Protein AF-A0A9E4G355-F1 (afdb_monomer_lite)

Structure (mmCIF, N/CA/C/O backbone):
data_AF-A0A9E4G355-F1
#
_entry.id   AF-A0A9E4G355-F1
#
loop_
_atom_site.group_PDB
_atom_site.id
_atom_site.type_symbol
_atom_site.label_atom_id
_atom_site.label_alt_id
_atom_site.label_comp_id
_atom_site.label_asym_id
_atom_site.label_entity_id
_atom_site.label_seq_id
_atom_site.pdbx_PDB_ins_code
_atom_site.Cartn_x
_atom_site.Cartn_y
_atom_site.Cartn_z
_atom_site.occupancy
_atom_site.B_iso_or_equiv
_atom_site.auth_seq_id
_atom_site.auth_comp_id
_atom_site.auth_asym_id
_atom_site.auth_atom_id
_atom_site.pdbx_PDB_model_num
ATOM 1 N N . MET A 1 1 ?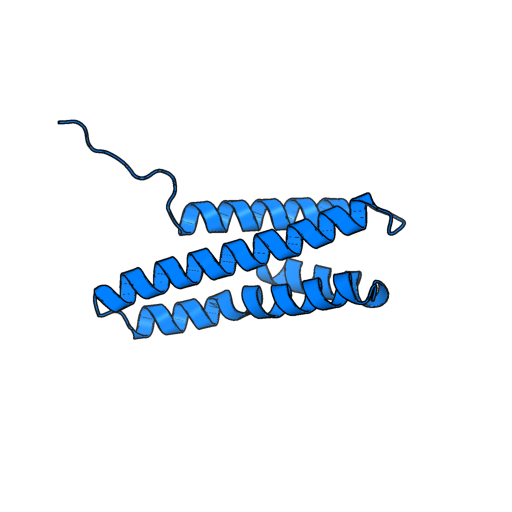 25.828 19.579 -22.575 1.00 55.59 1 MET A N 1
ATOM 2 C CA . MET A 1 1 ? 24.428 19.299 -22.184 1.00 55.59 1 MET A CA 1
ATOM 3 C C . MET A 1 1 ? 24.447 18.466 -20.909 1.00 55.59 1 MET A C 1
ATOM 5 O O . MET A 1 1 ? 25.070 17.414 -20.910 1.00 55.59 1 MET A O 1
ATOM 9 N N . SER A 1 2 ? 23.880 18.975 -19.811 1.00 67.19 2 SER A N 1
ATOM 10 C CA . SER A 1 2 ? 23.852 18.285 -18.507 1.00 67.19 2 SER A CA 1
ATOM 11 C C . SER A 1 2 ? 22.897 17.081 -18.538 1.00 67.19 2 SER A C 1
ATOM 13 O O . SER A 1 2 ? 21.867 17.130 -19.209 1.00 67.19 2 SER A O 1
ATOM 15 N N . ARG A 1 3 ? 23.231 15.992 -17.831 1.00 75.25 3 ARG A N 1
ATOM 16 C CA . ARG A 1 3 ? 22.405 14.776 -17.757 1.00 75.25 3 ARG A CA 1
ATOM 17 C C . ARG A 1 3 ? 21.157 15.041 -16.910 1.00 75.25 3 ARG A C 1
ATOM 19 O O . ARG A 1 3 ? 21.266 15.206 -15.699 1.00 75.25 3 ARG A O 1
ATOM 26 N N . VAL A 1 4 ? 19.974 15.006 -17.521 1.00 75.06 4 VAL A N 1
ATOM 27 C CA . VAL A 1 4 ? 18.697 15.015 -16.789 1.00 75.06 4 VAL A CA 1
ATOM 28 C C . VAL A 1 4 ? 18.531 13.668 -16.083 1.00 75.06 4 VAL A C 1
ATOM 30 O O . VAL A 1 4 ? 18.426 12.625 -16.726 1.00 75.06 4 VAL A O 1
ATOM 33 N N . ILE A 1 5 ? 18.545 13.672 -14.750 1.00 71.12 5 ILE A N 1
ATOM 34 C CA . ILE A 1 5 ? 18.288 12.483 -13.930 1.00 71.12 5 ILE A CA 1
ATOM 35 C C . ILE A 1 5 ? 16.827 12.538 -13.493 1.00 71.12 5 ILE A C 1
ATOM 37 O O . ILE A 1 5 ? 16.437 13.459 -12.780 1.00 71.12 5 ILE A O 1
ATOM 41 N N . ASN A 1 6 ? 16.023 11.545 -13.878 1.00 68.44 6 ASN A N 1
ATOM 42 C CA . ASN A 1 6 ? 14.676 11.410 -13.329 1.00 68.44 6 ASN A CA 1
ATOM 43 C C . ASN A 1 6 ? 14.779 11.018 -11.846 1.00 68.44 6 ASN A C 1
ATOM 45 O O . ASN A 1 6 ? 15.149 9.893 -11.498 1.00 68.44 6 ASN A O 1
ATOM 49 N N . THR A 1 7 ? 14.484 11.966 -10.962 1.00 74.12 7 THR A N 1
ATOM 50 C CA . THR A 1 7 ? 14.544 11.778 -9.511 1.00 74.12 7 THR A CA 1
ATOM 51 C C . THR A 1 7 ? 13.320 11.059 -8.950 1.00 74.12 7 THR A C 1
ATOM 53 O O . THR A 1 7 ? 13.405 10.574 -7.822 1.00 74.12 7 THR A O 1
ATOM 56 N N . ASN A 1 8 ? 12.242 10.918 -9.727 1.00 83.50 8 ASN A N 1
ATOM 57 C CA . ASN A 1 8 ? 10.943 10.389 -9.312 1.00 83.50 8 ASN A CA 1
ATOM 58 C C . ASN A 1 8 ? 10.629 9.033 -9.973 1.00 83.50 8 ASN A C 1
ATOM 60 O O . ASN A 1 8 ? 9.618 8.862 -10.651 1.00 83.50 8 ASN A O 1
ATOM 64 N N . SER A 1 9 ? 11.531 8.060 -9.820 1.00 92.69 9 SER A N 1
ATOM 65 C CA . SER A 1 9 ? 11.326 6.719 -10.378 1.00 92.69 9 SER A CA 1
ATOM 66 C C . SER A 1 9 ? 10.194 5.959 -9.661 1.00 92.69 9 SER A C 1
ATOM 68 O O . SER A 1 9 ? 9.963 6.196 -8.469 1.00 92.69 9 SER A O 1
ATOM 70 N N . PRO A 1 10 ? 9.543 4.979 -10.324 1.00 94.75 10 PRO A N 1
ATOM 71 C CA . PRO A 1 10 ? 8.486 4.172 -9.705 1.00 94.75 10 PRO A CA 1
ATOM 72 C C . PRO A 1 10 ? 8.941 3.504 -8.399 1.00 94.75 10 PRO A C 1
ATOM 74 O O . PRO A 1 10 ? 8.229 3.519 -7.399 1.00 94.75 10 PRO A O 1
ATOM 77 N N . GLY A 1 11 ? 10.182 3.003 -8.357 1.00 94.88 11 GLY A N 1
ATOM 78 C CA . GLY A 1 11 ? 10.761 2.414 -7.146 1.00 94.88 11 GLY A CA 1
ATOM 79 C C . GLY A 1 11 ? 10.912 3.408 -5.987 1.00 94.88 11 GLY A C 1
ATOM 80 O O . GLY A 1 11 ? 10.638 3.055 -4.843 1.00 94.88 11 GLY A O 1
ATOM 81 N N . LYS A 1 12 ? 11.295 4.663 -6.262 1.00 94.94 12 LYS A N 1
ATOM 82 C CA . LYS A 1 12 ? 11.379 5.702 -5.223 1.00 94.94 12 LYS A CA 1
ATOM 83 C C . LYS A 1 12 ? 10.000 6.085 -4.687 1.00 94.94 12 LYS A C 1
ATOM 85 O O . LYS A 1 12 ? 9.854 6.205 -3.473 1.00 94.94 12 LYS A O 1
ATOM 90 N N . ARG A 1 13 ? 9.004 6.230 -5.569 1.00 96.81 13 ARG A N 1
ATOM 91 C CA . ARG A 1 13 ? 7.604 6.488 -5.187 1.00 96.81 13 ARG A CA 1
ATOM 92 C C . ARG A 1 13 ? 7.051 5.364 -4.319 1.00 96.81 13 ARG A C 1
ATOM 94 O O . ARG A 1 13 ? 6.535 5.632 -3.240 1.00 96.81 13 ARG A O 1
ATOM 101 N N . ARG A 1 14 ? 7.261 4.107 -4.720 1.00 96.69 14 ARG A N 1
ATOM 102 C CA . ARG A 1 14 ? 6.861 2.936 -3.929 1.00 96.69 14 ARG A CA 1
ATOM 103 C C . ARG A 1 14 ? 7.478 2.946 -2.531 1.00 96.69 14 ARG A C 1
ATOM 105 O O . ARG A 1 14 ? 6.767 2.780 -1.549 1.00 96.69 14 ARG A O 1
ATOM 112 N N . ASN A 1 15 ? 8.776 3.233 -2.425 1.00 96.12 15 ASN A N 1
ATOM 113 C CA . ASN A 1 15 ? 9.454 3.343 -1.130 1.00 96.12 15 ASN A CA 1
ATOM 114 C C . ASN A 1 15 ? 8.954 4.520 -0.279 1.00 96.12 15 ASN A C 1
ATOM 116 O O . ASN A 1 15 ? 9.084 4.482 0.942 1.00 96.12 15 ASN A O 1
ATOM 120 N N . ALA A 1 16 ? 8.452 5.596 -0.890 1.00 96.88 16 ALA A N 1
ATOM 121 C CA . ALA A 1 16 ? 7.797 6.674 -0.155 1.00 96.88 16 ALA A CA 1
ATOM 122 C C . ALA A 1 16 ? 6.446 6.208 0.404 1.00 96.88 16 ALA A C 1
ATOM 124 O O . ALA A 1 16 ? 6.224 6.360 1.599 1.00 96.88 16 ALA A O 1
ATOM 125 N N . HIS A 1 17 ? 5.616 5.545 -0.410 1.00 98.00 17 HIS A N 1
ATOM 126 C CA . HIS A 1 17 ? 4.351 4.963 0.047 1.00 98.00 17 HIS A CA 1
ATOM 127 C C . HIS A 1 17 ? 4.542 3.952 1.183 1.00 98.00 17 HIS A C 1
ATOM 129 O O . HIS A 1 17 ? 3.816 4.021 2.166 1.00 98.00 17 HIS A O 1
ATOM 135 N N . LEU A 1 18 ? 5.547 3.070 1.106 1.00 97.69 18 LEU A N 1
ATOM 136 C CA . LEU A 1 18 ? 5.854 2.120 2.186 1.00 97.69 18 LEU A CA 1
ATOM 137 C C . LEU A 1 18 ? 6.199 2.823 3.502 1.00 97.69 18 LEU A C 1
ATOM 139 O O . LEU A 1 18 ? 5.678 2.453 4.548 1.00 97.69 18 LEU A O 1
ATOM 143 N N . ARG A 1 19 ? 7.032 3.871 3.453 1.00 97.75 19 ARG A N 1
ATOM 144 C CA . ARG A 1 19 ? 7.365 4.670 4.643 1.00 97.75 19 ARG A CA 1
ATOM 145 C C . ARG A 1 19 ? 6.137 5.372 5.212 1.00 97.75 19 ARG A C 1
ATOM 147 O O . ARG A 1 19 ? 5.942 5.361 6.419 1.00 97.75 19 ARG A O 1
ATOM 154 N N . THR A 1 20 ? 5.292 5.939 4.353 1.00 98.06 20 THR A N 1
ATOM 155 C CA . THR A 1 20 ? 4.034 6.556 4.783 1.00 98.06 20 THR A CA 1
ATOM 156 C C . THR A 1 20 ? 3.099 5.535 5.431 1.00 98.06 20 THR A C 1
ATOM 158 O O . THR A 1 20 ? 2.548 5.824 6.486 1.00 98.06 20 THR A O 1
ATOM 161 N N . ILE A 1 21 ? 2.966 4.332 4.860 1.00 98.06 21 ILE A N 1
ATOM 162 C CA . ILE A 1 21 ? 2.186 3.242 5.461 1.00 98.06 21 ILE A CA 1
ATOM 163 C C . ILE A 1 21 ? 2.749 2.883 6.838 1.00 98.06 21 ILE A C 1
ATOM 165 O O . 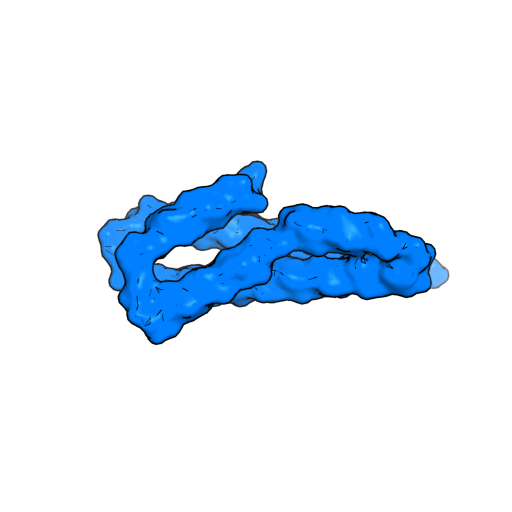ILE A 1 21 ? 1.989 2.841 7.797 1.00 98.06 21 ILE A O 1
ATOM 169 N N . ALA A 1 22 ? 4.064 2.684 6.962 1.00 97.31 22 ALA A N 1
ATOM 170 C CA . ALA A 1 22 ? 4.693 2.347 8.238 1.00 97.31 22 ALA A CA 1
ATOM 171 C C . ALA A 1 22 ? 4.421 3.404 9.326 1.00 97.31 22 ALA A C 1
ATOM 173 O O . ALA A 1 22 ? 4.075 3.050 10.453 1.00 97.31 22 ALA A O 1
ATOM 174 N N . GLU A 1 23 ? 4.509 4.694 8.986 1.00 97.56 23 GLU A N 1
ATOM 175 C CA . GLU A 1 23 ? 4.201 5.781 9.923 1.00 97.56 23 GLU A CA 1
ATOM 176 C C . GLU A 1 23 ? 2.720 5.835 10.305 1.00 97.56 23 GLU A C 1
ATOM 178 O O . GLU A 1 23 ? 2.398 6.022 11.478 1.00 97.56 23 GLU A O 1
ATOM 183 N N . ILE A 1 24 ? 1.812 5.629 9.347 1.00 97.56 24 ILE A N 1
ATOM 184 C CA . ILE A 1 24 ? 0.373 5.589 9.630 1.00 97.56 24 ILE A CA 1
ATOM 185 C C . ILE A 1 24 ? 0.035 4.407 10.536 1.00 97.56 24 ILE A C 1
ATOM 187 O O . ILE A 1 24 ? -0.686 4.583 11.512 1.00 97.56 24 ILE A O 1
ATOM 191 N N . LEU A 1 25 ? 0.576 3.219 10.257 1.00 96.56 25 LEU A N 1
ATOM 192 C CA . LEU A 1 25 ? 0.365 2.044 11.099 1.00 96.56 25 LEU A CA 1
ATOM 193 C C . LEU A 1 25 ? 0.887 2.291 12.518 1.00 96.56 25 LEU A C 1
ATOM 195 O O . LEU A 1 25 ? 0.176 2.035 13.490 1.00 96.56 25 LEU A O 1
ATOM 199 N N . ARG A 1 26 ? 2.098 2.855 12.643 1.00 95.19 26 ARG A N 1
ATOM 200 C CA . ARG A 1 26 ? 2.680 3.247 13.933 1.00 95.19 26 ARG A CA 1
ATOM 201 C C . ARG A 1 26 ? 1.764 4.208 14.688 1.00 95.19 26 ARG A C 1
ATOM 203 O O . ARG A 1 26 ? 1.560 4.013 15.882 1.00 95.19 26 ARG A O 1
ATOM 210 N N . ARG A 1 27 ? 1.197 5.209 14.013 1.00 95.38 27 ARG A N 1
ATOM 211 C CA . ARG A 1 27 ? 0.284 6.175 14.633 1.00 95.38 27 ARG A CA 1
ATOM 212 C C . ARG A 1 27 ? -1.048 5.542 15.038 1.00 95.38 27 ARG A C 1
ATOM 214 O O . ARG A 1 27 ? -1.437 5.679 16.188 1.00 95.38 27 ARG A O 1
ATOM 221 N N . LEU A 1 28 ? -1.679 4.769 14.154 1.00 95.25 28 LEU A N 1
ATOM 222 C CA . LEU A 1 28 ? -2.915 4.034 14.451 1.00 95.25 28 LEU A CA 1
ATOM 223 C C . LEU A 1 28 ? -2.752 3.077 15.639 1.00 95.25 28 LEU A C 1
ATOM 225 O O . LEU A 1 28 ? -3.683 2.918 16.415 1.00 95.25 28 LEU A O 1
ATOM 229 N N . SER A 1 29 ? -1.572 2.472 15.817 1.00 93.75 29 SER A N 1
ATOM 230 C CA . SER A 1 29 ? -1.305 1.578 16.956 1.00 93.75 29 SER A CA 1
ATOM 231 C C . SER A 1 29 ? -1.280 2.282 18.321 1.00 93.75 29 SER A C 1
ATOM 233 O O . SER A 1 29 ? -1.322 1.613 19.350 1.00 93.75 29 SER A O 1
ATOM 235 N N . GLN A 1 30 ? -1.188 3.616 18.335 1.00 93.56 30 GLN A N 1
ATOM 236 C CA . GLN A 1 30 ? -1.158 4.440 19.548 1.00 93.56 30 GLN A CA 1
ATOM 237 C C . GLN A 1 30 ? -2.529 5.043 19.886 1.00 93.56 30 GLN A C 1
ATOM 239 O O . GLN A 1 30 ? -2.714 5.531 21.000 1.00 93.56 30 GLN A O 1
ATOM 244 N N . GLU A 1 31 ? -3.482 5.007 18.952 1.00 90.38 31 GLU A N 1
ATOM 245 C CA . GLU A 1 31 ? -4.839 5.512 19.161 1.00 90.38 31 GLU A CA 1
ATOM 246 C C . GLU A 1 31 ? -5.664 4.504 19.975 1.00 90.38 31 GLU A C 1
ATOM 248 O O . GLU A 1 31 ? -5.700 3.313 19.667 1.00 90.38 31 GLU A O 1
ATOM 253 N N . GLN A 1 32 ? -6.346 4.980 21.020 1.00 84.94 32 GLN A N 1
ATOM 254 C CA . GLN A 1 32 ? -7.203 4.135 21.867 1.00 84.94 32 GLN A CA 1
ATOM 255 C C . GLN A 1 32 ? -8.599 3.933 21.268 1.00 84.94 32 GLN A C 1
ATOM 257 O O . GLN A 1 32 ? -9.254 2.928 21.538 1.00 84.94 32 GLN A O 1
ATOM 262 N N . GLU A 1 33 ? -9.047 4.882 20.446 1.00 90.00 33 GLU A N 1
ATOM 263 C CA . GLU A 1 33 ? -10.380 4.902 19.857 1.00 90.00 33 GLU A CA 1
ATOM 264 C C . GLU A 1 33 ? -10.319 5.275 18.375 1.00 90.00 33 GLU A C 1
ATOM 266 O O . GLU A 1 33 ? -9.435 5.997 17.908 1.00 90.00 33 GLU A O 1
ATOM 271 N N . ILE A 1 34 ? -11.299 4.794 17.613 1.00 91.75 34 ILE A N 1
ATOM 272 C CA . ILE A 1 34 ? -11.426 5.135 16.199 1.00 91.75 34 ILE A CA 1
ATOM 273 C C . ILE A 1 34 ? -12.216 6.432 16.093 1.00 91.75 34 ILE A C 1
ATOM 275 O O . ILE A 1 34 ? -13.435 6.456 16.248 1.00 91.75 34 ILE A O 1
ATOM 279 N N . ASN A 1 35 ? -11.496 7.511 15.811 1.00 93.31 35 ASN A N 1
ATOM 280 C CA . ASN A 1 35 ? -12.041 8.844 15.596 1.00 93.31 35 ASN A CA 1
ATOM 281 C C . ASN A 1 35 ? -11.943 9.239 14.109 1.00 93.31 35 ASN A C 1
ATOM 283 O O . ASN A 1 35 ? -11.515 8.449 13.264 1.00 93.31 35 ASN A O 1
ATOM 287 N N . GLN A 1 36 ? -12.347 10.466 13.778 1.00 94.50 36 GLN A N 1
ATOM 288 C CA . GLN A 1 36 ? -12.296 10.962 12.400 1.00 94.50 36 GLN A CA 1
ATOM 289 C C . GLN A 1 36 ? -10.873 10.950 11.815 1.00 94.50 36 GLN A C 1
ATOM 291 O O . GLN A 1 36 ? -10.698 10.565 10.662 1.00 94.50 36 GLN A O 1
ATOM 296 N N . GLU A 1 37 ? -9.857 11.294 12.608 1.00 95.44 37 GLU A N 1
ATOM 297 C CA . GLU A 1 37 ? -8.463 11.261 12.161 1.00 95.44 37 GLU A CA 1
ATOM 298 C C . GLU A 1 37 ? -8.006 9.826 11.859 1.00 95.44 37 GLU A C 1
ATOM 300 O O . GLU A 1 37 ? -7.347 9.587 10.847 1.00 95.44 37 GLU A O 1
ATOM 305 N N . SER A 1 38 ? -8.426 8.843 12.662 1.00 95.12 38 SER A N 1
ATOM 306 C CA . SER A 1 38 ? -8.191 7.423 12.379 1.00 95.12 38 SER A CA 1
ATOM 307 C C . SER A 1 38 ? -8.814 7.000 11.047 1.00 95.12 38 SER A C 1
ATOM 309 O O . SER A 1 38 ? -8.172 6.287 10.274 1.00 95.12 38 SER A O 1
ATOM 311 N N . LYS A 1 39 ? -10.025 7.477 10.726 1.00 95.75 39 LYS A N 1
ATOM 312 C CA . LYS A 1 39 ? -10.667 7.207 9.427 1.00 95.75 39 LYS A CA 1
ATOM 313 C C . LYS A 1 39 ? -9.877 7.817 8.265 1.00 95.75 39 LYS A C 1
ATOM 315 O O . LYS A 1 39 ? -9.652 7.136 7.264 1.00 95.75 39 LYS A O 1
ATOM 320 N N . ASP A 1 40 ? -9.401 9.051 8.413 1.00 97.31 40 ASP A N 1
ATOM 321 C CA . ASP A 1 40 ? -8.598 9.735 7.391 1.00 97.31 40 ASP A CA 1
ATOM 322 C C . ASP A 1 40 ? -7.234 9.050 7.189 1.00 97.31 40 ASP A C 1
ATOM 324 O O . ASP A 1 40 ? -6.766 8.882 6.060 1.00 97.31 40 ASP A O 1
ATOM 328 N N . MET A 1 41 ? -6.616 8.568 8.271 1.00 97.44 41 MET A N 1
ATOM 329 C CA . MET A 1 41 ? -5.400 7.754 8.218 1.00 97.44 41 MET A CA 1
ATOM 330 C C . MET A 1 41 ? -5.624 6.438 7.466 1.00 97.44 41 MET A C 1
ATOM 332 O O . MET A 1 41 ? -4.818 6.071 6.608 1.00 97.44 41 MET A O 1
ATOM 336 N N . VAL A 1 42 ? -6.735 5.746 7.727 1.00 97.19 42 VAL A N 1
ATOM 337 C CA . VAL A 1 42 ? -7.108 4.525 6.997 1.00 97.19 42 VAL A CA 1
ATOM 338 C C . VAL A 1 42 ? -7.369 4.826 5.517 1.00 97.19 42 VAL A C 1
ATOM 340 O O . VAL A 1 42 ? -6.895 4.089 4.652 1.00 97.19 42 VAL A O 1
ATOM 343 N N . ALA A 1 43 ? -8.022 5.943 5.191 1.00 98.06 43 ALA A N 1
ATOM 344 C CA . ALA A 1 43 ? -8.169 6.386 3.804 1.00 98.06 43 ALA A CA 1
ATOM 345 C C . ALA A 1 43 ? -6.803 6.627 3.136 1.00 98.06 43 ALA A C 1
ATOM 347 O O . ALA A 1 43 ? -6.572 6.205 2.000 1.00 98.06 43 ALA A O 1
ATOM 348 N N . MET A 1 44 ? -5.856 7.237 3.852 1.00 98.31 44 MET A N 1
ATOM 349 C CA . MET A 1 44 ? -4.496 7.446 3.357 1.00 98.31 44 MET A CA 1
ATOM 350 C C . MET A 1 44 ? -3.740 6.126 3.122 1.00 98.31 44 MET A C 1
ATOM 352 O O . MET A 1 44 ? -2.981 6.031 2.151 1.00 98.31 44 MET A O 1
ATOM 356 N N . LEU A 1 45 ? -3.976 5.082 3.931 1.00 97.75 45 LEU A N 1
ATOM 357 C CA . LEU A 1 45 ? -3.451 3.735 3.658 1.00 97.75 45 LEU A CA 1
ATOM 358 C C . LEU A 1 45 ? -3.941 3.216 2.305 1.00 97.75 45 LEU A C 1
ATOM 360 O O . LEU A 1 45 ? -3.124 2.759 1.503 1.00 97.75 45 LEU A O 1
ATOM 364 N N . VAL A 1 46 ? -5.241 3.342 2.014 1.00 98.19 46 VAL A N 1
ATOM 365 C CA . VAL A 1 46 ? -5.820 2.924 0.725 1.00 98.19 46 VAL A CA 1
ATOM 366 C C . VAL A 1 46 ? -5.123 3.633 -0.435 1.00 98.19 46 VAL A C 1
ATOM 368 O O . VAL A 1 46 ? -4.712 2.976 -1.393 1.00 98.19 46 VAL A O 1
ATOM 371 N N . PHE A 1 47 ? -4.929 4.952 -0.346 1.00 98.44 47 PHE A N 1
ATOM 372 C CA . PHE A 1 47 ? -4.240 5.713 -1.393 1.00 98.44 47 PHE A CA 1
ATOM 373 C C . PHE A 1 47 ? -2.776 5.310 -1.556 1.00 98.44 47 PHE A C 1
ATOM 375 O O . PHE A 1 47 ? -2.293 5.216 -2.685 1.00 98.44 47 PHE A O 1
ATOM 382 N N . CYS A 1 48 ? -2.066 5.030 -0.462 1.00 98.44 48 CYS A N 1
ATOM 383 C CA . CYS A 1 48 ? -0.692 4.548 -0.546 1.00 98.44 48 CYS A CA 1
ATOM 384 C C . CYS A 1 48 ? -0.617 3.175 -1.219 1.00 98.44 48 CYS A C 1
ATOM 386 O O . CYS A 1 48 ? 0.240 2.976 -2.076 1.00 98.44 48 CYS A O 1
ATOM 388 N N . LEU A 1 49 ? -1.525 2.254 -0.889 1.00 98.31 49 LEU A N 1
ATOM 389 C CA . LEU A 1 49 ? -1.576 0.917 -1.485 1.00 98.31 49 LEU A CA 1
ATOM 390 C C . LEU A 1 49 ? -1.894 0.971 -2.988 1.00 98.31 49 LEU A C 1
ATOM 392 O O . LEU A 1 49 ? -1.187 0.346 -3.778 1.00 98.31 49 LEU A O 1
ATOM 396 N N . ARG A 1 50 ? -2.860 1.802 -3.406 1.00 98.25 50 ARG A N 1
ATOM 397 C CA . ARG A 1 50 ? -3.130 2.072 -4.837 1.00 98.25 50 ARG A CA 1
ATOM 398 C C . ARG A 1 50 ? -1.937 2.731 -5.529 1.00 98.25 50 ARG A C 1
ATOM 400 O O . ARG A 1 50 ? -1.610 2.414 -6.668 1.00 98.25 50 ARG A O 1
ATOM 407 N N . GLY A 1 51 ? -1.249 3.635 -4.832 1.00 98.00 51 GLY A N 1
ATOM 408 C CA . GLY A 1 51 ? -0.013 4.246 -5.316 1.00 98.00 51 GLY A CA 1
ATOM 409 C C . GLY A 1 51 ? 1.087 3.211 -5.566 1.00 98.00 51 GLY A C 1
ATOM 410 O O . GLY A 1 51 ? 1.774 3.275 -6.585 1.00 98.00 51 GLY A O 1
ATOM 411 N N . ILE A 1 52 ? 1.228 2.222 -4.678 1.00 98.06 52 ILE A N 1
ATOM 412 C CA . ILE A 1 52 ? 2.143 1.089 -4.860 1.00 98.06 52 ILE A CA 1
ATOM 413 C C . ILE A 1 52 ? 1.747 0.281 -6.098 1.00 98.06 52 ILE A C 1
ATOM 415 O O . ILE A 1 52 ? 2.607 0.074 -6.954 1.00 98.06 52 ILE A O 1
ATOM 419 N N . GLU A 1 53 ? 0.480 -0.115 -6.224 1.00 97.62 53 GLU A N 1
ATOM 420 C CA . GLU A 1 53 ? -0.044 -0.853 -7.382 1.00 97.62 53 GLU A CA 1
ATOM 421 C C . GLU A 1 53 ? 0.275 -0.141 -8.707 1.00 97.62 53 GLU A C 1
ATOM 423 O O . GLU A 1 53 ? 0.902 -0.735 -9.585 1.00 97.62 53 GLU A O 1
ATOM 428 N N . GLY A 1 54 ? -0.002 1.163 -8.809 1.00 97.81 54 GLY A N 1
ATOM 429 C CA . GLY A 1 54 ? 0.328 1.944 -10.005 1.00 97.81 54 GLY A CA 1
ATOM 430 C C . GLY A 1 54 ? 1.828 1.956 -10.324 1.00 97.81 54 GLY A C 1
ATOM 431 O O . GLY A 1 54 ? 2.232 1.810 -11.476 1.00 97.81 54 GLY A O 1
ATOM 432 N N . THR A 1 55 ? 2.702 2.047 -9.313 1.00 97.88 55 THR A N 1
ATOM 433 C CA . THR A 1 55 ? 4.159 1.966 -9.560 1.00 97.88 55 THR A CA 1
ATOM 434 C C . THR A 1 55 ? 4.620 0.574 -9.999 1.00 97.88 55 THR A C 1
ATOM 436 O O . THR A 1 55 ? 5.675 0.446 -10.636 1.00 97.88 55 THR A O 1
ATOM 439 N N . VAL A 1 56 ? 3.884 -0.474 -9.620 1.00 97.25 56 VAL A N 1
ATOM 440 C CA . VAL A 1 56 ? 4.156 -1.855 -10.027 1.00 97.25 56 VAL A CA 1
ATOM 441 C C . VAL A 1 56 ? 3.790 -2.023 -11.493 1.00 97.25 56 VAL A C 1
ATOM 443 O O . VAL A 1 56 ? 4.654 -2.441 -12.262 1.00 97.25 56 VAL A O 1
ATOM 446 N N . GLU A 1 57 ? 2.600 -1.576 -11.891 1.00 97.38 57 GLU A N 1
ATOM 447 C CA . GLU A 1 57 ? 2.150 -1.564 -13.285 1.00 97.38 57 GLU A CA 1
ATOM 448 C C . GLU A 1 57 ? 3.114 -0.774 -14.187 1.00 97.38 57 GLU A C 1
ATOM 450 O O . GLU A 1 57 ? 3.605 -1.298 -15.187 1.00 97.38 57 GLU A O 1
ATOM 455 N N . GLU A 1 58 ? 3.510 0.442 -13.785 1.00 97.12 58 GLU A N 1
ATOM 456 C CA . GLU A 1 58 ? 4.513 1.243 -14.506 1.00 97.12 58 GLU A CA 1
ATOM 457 C C . GLU A 1 58 ? 5.839 0.481 -14.714 1.00 97.12 58 GLU A C 1
ATOM 459 O O . GLU A 1 58 ? 6.475 0.578 -15.770 1.00 97.12 58 GLU A O 1
ATOM 464 N N . SER A 1 59 ? 6.275 -0.277 -13.701 1.00 96.50 59 SER A N 1
ATOM 465 C CA . SER A 1 59 ? 7.520 -1.054 -13.759 1.00 96.50 59 SER A CA 1
ATOM 466 C C . SER A 1 59 ? 7.388 -2.267 -14.682 1.00 96.50 59 SER A C 1
ATOM 468 O O . SER A 1 59 ? 8.307 -2.529 -15.461 1.00 96.50 59 SER A O 1
ATOM 470 N N . MET A 1 60 ? 6.252 -2.969 -14.616 1.00 97.31 60 MET A N 1
ATOM 471 C CA . MET A 1 60 ? 5.938 -4.118 -15.467 1.00 97.31 60 MET A CA 1
ATOM 472 C C . MET A 1 60 ? 5.902 -3.702 -16.934 1.00 97.31 60 MET A C 1
ATOM 474 O O . MET A 1 60 ? 6.689 -4.215 -17.724 1.00 97.31 60 MET A O 1
ATOM 478 N N . VAL A 1 61 ? 5.116 -2.679 -17.284 1.00 97.44 61 VAL A N 1
ATOM 479 C CA . VAL A 1 61 ? 5.009 -2.173 -18.663 1.00 97.44 61 VAL A CA 1
ATOM 480 C C . VAL A 1 61 ? 6.384 -1.788 -19.226 1.00 97.44 61 VAL A C 1
ATOM 482 O O . VAL A 1 61 ? 6.695 -2.046 -20.391 1.00 97.44 61 VAL A O 1
ATOM 485 N N . ALA A 1 62 ? 7.254 -1.186 -18.409 1.00 95.62 62 ALA A N 1
ATOM 486 C CA . ALA A 1 62 ? 8.609 -0.826 -18.827 1.00 95.62 62 ALA A CA 1
ATOM 487 C C . ALA A 1 62 ? 9.531 -2.038 -19.075 1.00 95.62 62 ALA A C 1
ATOM 489 O O . ALA A 1 62 ? 10.496 -1.929 -19.838 1.00 95.62 62 ALA A O 1
ATOM 490 N N . TRP A 1 63 ? 9.292 -3.169 -18.414 1.00 96.69 63 TRP A N 1
ATOM 491 C CA . TRP A 1 63 ? 10.028 -4.422 -18.603 1.00 96.69 63 TRP A CA 1
ATOM 492 C C . TRP A 1 63 ? 9.470 -5.258 -19.749 1.00 96.69 63 TRP A C 1
ATOM 494 O O . TRP A 1 63 ? 10.246 -5.772 -20.552 1.00 96.69 63 TRP A O 1
ATOM 504 N N . GLU A 1 64 ? 8.154 -5.305 -19.894 1.00 96.19 64 GLU A N 1
ATOM 505 C CA . GLU A 1 64 ? 7.448 -5.958 -20.997 1.00 96.19 64 GLU A CA 1
ATOM 506 C C . GLU A 1 64 ? 7.828 -5.357 -22.350 1.00 96.19 64 GLU A C 1
ATOM 508 O O . GLU A 1 64 ? 8.210 -6.080 -23.268 1.00 96.19 64 GLU A O 1
ATOM 513 N N . LYS A 1 65 ? 7.893 -4.019 -22.444 1.00 97.06 65 LYS A N 1
ATOM 514 C CA . LYS A 1 65 ? 8.412 -3.309 -23.632 1.00 97.06 65 LYS A CA 1
ATOM 515 C C . LYS A 1 65 ? 9.853 -3.684 -24.000 1.00 97.06 65 LYS A C 1
ATOM 517 O O . LYS A 1 65 ? 10.282 -3.421 -25.119 1.00 97.06 65 LYS A O 1
ATOM 522 N N . ARG A 1 66 ? 10.615 -4.262 -23.067 1.00 96.31 66 ARG A N 1
ATOM 523 C CA . ARG A 1 66 ? 11.992 -4.749 -23.266 1.00 96.31 66 ARG A CA 1
ATOM 524 C C . ARG A 1 66 ? 12.068 -6.275 -23.409 1.00 96.31 66 ARG A C 1
ATOM 526 O O . ARG A 1 66 ? 13.168 -6.813 -23.470 1.00 96.31 66 ARG A 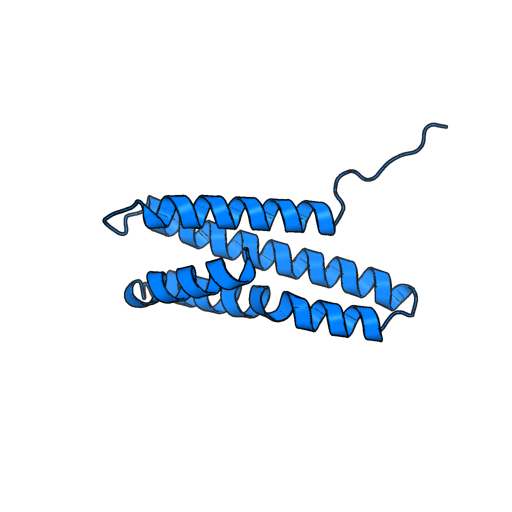O 1
ATOM 533 N N . GLY A 1 67 ? 10.926 -6.965 -23.442 1.00 97.25 67 GLY A N 1
ATOM 534 C CA . GLY A 1 67 ? 10.832 -8.421 -23.555 1.00 97.25 67 GLY A CA 1
ATOM 535 C C . GLY A 1 67 ? 11.029 -9.191 -22.243 1.00 97.25 67 GLY A C 1
ATOM 536 O O . GLY A 1 67 ? 11.167 -10.411 -22.275 1.00 97.25 67 GLY A O 1
ATOM 537 N N . TYR A 1 68 ? 11.045 -8.524 -21.084 1.00 97.12 68 TYR A N 1
ATOM 538 C CA . TYR A 1 68 ? 11.284 -9.155 -19.778 1.00 97.12 68 TYR A CA 1
ATOM 539 C C . TYR A 1 68 ? 9.993 -9.624 -19.081 1.00 97.12 68 TYR A C 1
ATOM 541 O O . TYR A 1 68 ? 9.770 -9.309 -17.914 1.00 97.12 68 TYR A O 1
ATOM 549 N N . TRP A 1 69 ? 9.163 -10.402 -19.774 1.00 96.00 69 TRP A N 1
ATOM 550 C CA . TRP A 1 69 ? 7.849 -10.854 -19.290 1.00 96.00 69 TRP A CA 1
ATOM 551 C C . TRP A 1 69 ? 7.919 -11.629 -17.968 1.00 96.00 69 TRP A C 1
ATOM 553 O O . TRP A 1 69 ? 7.294 -11.233 -16.993 1.00 96.00 69 TRP A O 1
ATOM 563 N N . LYS A 1 70 ? 8.803 -12.633 -17.873 1.00 97.38 70 LYS A N 1
ATOM 564 C CA . LYS A 1 70 ? 8.998 -13.415 -16.637 1.00 97.38 70 LYS A CA 1
ATOM 565 C C . LYS A 1 70 ? 9.321 -12.535 -15.421 1.00 97.38 70 LYS A C 1
ATOM 567 O O . LYS A 1 70 ? 8.858 -12.798 -14.318 1.00 97.38 70 LYS A O 1
ATOM 572 N N . LYS A 1 71 ? 10.107 -11.472 -15.624 1.00 96.44 71 LYS A N 1
ATOM 573 C CA . LYS A 1 71 ? 10.467 -10.534 -14.556 1.00 96.44 71 LYS A CA 1
ATOM 574 C C . LYS A 1 71 ? 9.273 -9.680 -14.131 1.00 96.44 71 LYS A C 1
ATOM 576 O O . LYS A 1 71 ? 9.150 -9.373 -12.949 1.00 96.44 71 LYS A O 1
ATOM 581 N N . SER A 1 72 ? 8.430 -9.274 -15.079 1.00 96.88 72 SER A N 1
ATOM 582 C CA . SER A 1 72 ? 7.179 -8.572 -14.787 1.00 96.88 72 SER A CA 1
ATOM 583 C C . SER A 1 72 ? 6.233 -9.448 -13.975 1.00 96.88 72 SER A C 1
ATOM 585 O O . SER A 1 72 ? 5.753 -8.982 -12.947 1.00 96.88 72 SER A O 1
ATOM 587 N N . ASP A 1 73 ? 6.063 -10.716 -14.352 1.00 97.25 73 ASP A N 1
ATOM 588 C CA . ASP A 1 73 ? 5.174 -11.653 -13.653 1.00 97.25 73 ASP A CA 1
ATOM 589 C C . ASP A 1 73 ? 5.638 -11.924 -12.216 1.00 97.25 73 ASP A C 1
ATOM 591 O O . ASP A 1 73 ? 4.874 -11.757 -11.265 1.00 97.25 73 ASP A O 1
ATOM 595 N N . GLU A 1 74 ? 6.921 -12.262 -12.026 1.00 97.62 74 GLU A N 1
ATOM 596 C CA . GLU A 1 74 ? 7.511 -12.466 -10.692 1.00 97.62 74 GLU A CA 1
ATOM 597 C C . GLU A 1 74 ? 7.355 -11.219 -9.811 1.00 97.62 74 GLU A C 1
ATOM 599 O O . GLU A 1 74 ? 7.150 -11.294 -8.597 1.00 97.62 74 GLU A O 1
ATOM 604 N N . PHE A 1 75 ? 7.438 -10.040 -10.423 1.00 97.06 75 PHE A N 1
ATOM 605 C CA . PHE A 1 75 ? 7.295 -8.782 -9.717 1.00 97.06 75 PHE A CA 1
ATOM 606 C C . PHE A 1 75 ? 5.846 -8.455 -9.377 1.00 97.06 75 PHE A C 1
ATOM 608 O O . PHE A 1 75 ? 5.584 -8.024 -8.256 1.00 97.06 75 PHE A O 1
ATOM 615 N N . GLN A 1 76 ? 4.908 -8.703 -10.286 1.00 96.31 76 GLN A N 1
ATOM 616 C CA . GLN A 1 76 ? 3.483 -8.602 -9.999 1.00 96.31 76 GLN A CA 1
ATOM 617 C C . GLN A 1 76 ? 3.116 -9.521 -8.836 1.00 96.31 76 GLN A C 1
ATOM 619 O O . GLN A 1 76 ? 2.517 -9.071 -7.862 1.00 96.31 76 GLN A O 1
ATOM 624 N N . GLN A 1 77 ? 3.560 -10.780 -8.887 1.00 96.69 77 GLN A N 1
ATOM 625 C CA . GLN A 1 77 ? 3.326 -11.753 -7.827 1.00 96.69 77 GLN A CA 1
ATOM 626 C C . GLN A 1 77 ? 3.940 -11.303 -6.502 1.00 96.69 77 GLN A C 1
ATOM 628 O O . GLN A 1 77 ? 3.326 -11.481 -5.459 1.00 96.69 77 GLN A O 1
ATOM 633 N N . LYS A 1 78 ? 5.117 -10.671 -6.506 1.00 96.31 78 LYS A N 1
ATOM 634 C CA . LYS A 1 78 ? 5.715 -10.124 -5.281 1.00 96.31 78 LYS A CA 1
ATOM 635 C C . LYS A 1 78 ? 4.872 -9.010 -4.648 1.00 96.31 78 LYS A C 1
ATOM 637 O O . LYS A 1 78 ? 4.863 -8.883 -3.427 1.0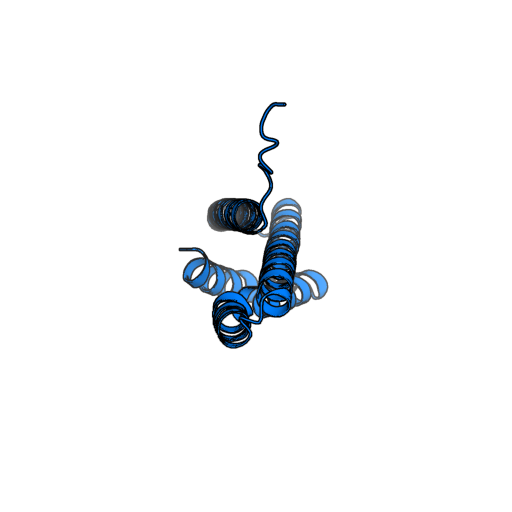0 96.31 78 LYS A O 1
ATOM 642 N N . TRP A 1 79 ? 4.210 -8.186 -5.456 1.00 97.06 79 TRP A N 1
ATOM 643 C CA . TRP A 1 79 ? 3.482 -6.997 -4.991 1.00 97.06 79 TRP A CA 1
ATOM 644 C C . TRP A 1 79 ? 1.961 -7.155 -4.976 1.00 97.06 79 TRP A C 1
ATOM 646 O O . TRP A 1 79 ? 1.259 -6.208 -4.625 1.00 97.06 79 TRP A O 1
ATOM 656 N N . TRP A 1 80 ? 1.449 -8.339 -5.314 1.00 95.50 80 TRP A N 1
ATOM 657 C CA . TRP A 1 80 ? 0.015 -8.618 -5.428 1.00 95.50 80 TRP A CA 1
ATOM 658 C C . TRP A 1 80 ? -0.772 -8.236 -4.164 1.00 95.50 80 TRP A C 1
ATOM 660 O O . TRP A 1 80 ? -1.904 -7.757 -4.240 1.00 95.50 80 TRP A O 1
ATOM 670 N N . TRP A 1 81 ? -0.133 -8.388 -3.001 1.00 96.19 81 TRP A N 1
ATOM 671 C CA . TRP A 1 81 ? -0.690 -8.060 -1.697 1.00 96.19 81 TRP A CA 1
ATOM 672 C C . TRP A 1 81 ? -1.122 -6.595 -1.600 1.00 96.19 81 TRP A C 1
ATOM 674 O O . TRP A 1 81 ? -2.079 -6.302 -0.893 1.00 96.19 81 TRP A O 1
ATOM 684 N N . ALA A 1 82 ? -0.465 -5.669 -2.309 1.00 96.44 82 ALA A N 1
ATOM 685 C CA . ALA A 1 82 ? -0.797 -4.248 -2.241 1.00 96.44 82 ALA A CA 1
ATOM 686 C C . ALA A 1 82 ? -2.187 -3.976 -2.831 1.00 96.44 82 ALA A C 1
ATOM 688 O O . ALA A 1 82 ? -2.971 -3.243 -2.233 1.00 96.44 82 ALA A O 1
ATOM 689 N N . SER A 1 83 ? -2.515 -4.626 -3.951 1.00 95.06 83 SER A N 1
ATOM 690 C CA . SER A 1 83 ? -3.840 -4.549 -4.577 1.00 95.06 83 SER A CA 1
ATOM 691 C C . SER A 1 83 ? -4.902 -5.225 -3.700 1.00 95.06 83 SER A C 1
ATOM 693 O O . SER A 1 83 ? -5.936 -4.628 -3.389 1.00 95.06 83 SER A O 1
ATOM 695 N N . LEU A 1 84 ? -4.605 -6.431 -3.194 1.00 95.69 84 LEU A N 1
ATOM 696 C CA . LEU A 1 84 ? -5.512 -7.159 -2.301 1.00 95.69 84 LEU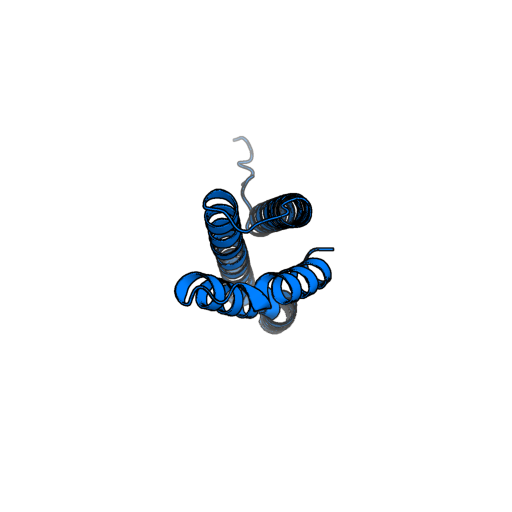 A CA 1
ATOM 697 C C . LEU A 1 84 ? -5.843 -6.350 -1.036 1.00 95.69 84 LEU A C 1
ATOM 699 O O . LEU A 1 84 ? -7.014 -6.183 -0.690 1.00 95.69 84 LEU A O 1
ATOM 703 N N . LEU A 1 85 ? -4.820 -5.838 -0.348 1.00 96.00 85 LEU A N 1
ATOM 704 C CA . LEU A 1 85 ? -4.997 -5.064 0.878 1.00 96.00 85 LEU A CA 1
ATOM 705 C C . LEU A 1 85 ? -5.618 -3.699 0.599 1.00 96.00 85 LEU A C 1
ATOM 707 O O . LEU A 1 85 ? -6.404 -3.237 1.417 1.00 96.00 85 LEU A O 1
ATOM 711 N N . SER A 1 86 ? -5.341 -3.072 -0.551 1.00 96.75 86 SER A N 1
ATOM 712 C CA . SER A 1 86 ? -6.027 -1.835 -0.938 1.00 96.75 86 SER A CA 1
ATOM 713 C C . SER A 1 86 ? -7.537 -2.036 -0.960 1.00 96.75 86 SER A C 1
ATOM 715 O O . SER A 1 86 ? -8.266 -1.249 -0.360 1.00 96.75 86 SER A O 1
ATOM 717 N N . LYS A 1 87 ? -7.997 -3.116 -1.601 1.00 95.69 87 LYS A N 1
ATOM 718 C CA . LYS A 1 87 ? -9.417 -3.452 -1.672 1.00 95.69 87 LYS A CA 1
ATOM 719 C C . LYS A 1 87 ? -9.993 -3.794 -0.299 1.00 95.69 87 LYS A C 1
ATOM 721 O O . LYS A 1 87 ? -11.014 -3.234 0.071 1.00 95.69 87 LYS A O 1
ATOM 726 N N . SER A 1 88 ? -9.313 -4.647 0.469 1.00 94.81 88 SER A N 1
ATOM 727 C CA . SER A 1 88 ? -9.762 -5.037 1.814 1.00 94.81 88 SER A CA 1
ATOM 728 C C . SER A 1 88 ? -9.924 -3.830 2.750 1.00 94.81 88 SER A C 1
ATOM 730 O O . SER A 1 88 ? -10.943 -3.687 3.425 1.00 94.81 88 SER A O 1
ATOM 732 N N . VAL A 1 89 ? -8.946 -2.916 2.752 1.00 96.12 89 VAL A N 1
ATOM 733 C CA . VAL A 1 89 ? -8.967 -1.710 3.594 1.00 96.12 89 VAL A CA 1
ATOM 734 C C . VAL A 1 89 ? -9.984 -0.679 3.081 1.00 96.12 89 VAL A C 1
ATOM 736 O O . VAL A 1 89 ? -10.641 -0.028 3.891 1.00 96.12 89 VAL A O 1
ATOM 739 N N . ASP A 1 90 ? -10.165 -0.539 1.761 1.00 97.12 90 ASP A N 1
ATOM 740 C CA . ASP A 1 90 ? -11.212 0.320 1.175 1.00 97.12 90 ASP A CA 1
ATOM 741 C C . ASP A 1 90 ? -12.615 -0.195 1.521 1.00 97.12 90 ASP A C 1
ATOM 743 O O . ASP A 1 90 ? -13.466 0.593 1.931 1.00 97.12 90 ASP A O 1
ATOM 747 N N . ASP A 1 91 ? -12.838 -1.508 1.434 1.00 95.75 91 ASP A N 1
ATOM 748 C CA . ASP A 1 91 ? -14.098 -2.138 1.825 1.00 95.75 91 ASP A CA 1
ATOM 749 C C . ASP A 1 91 ? -14.366 -1.905 3.315 1.00 95.75 91 ASP A C 1
ATOM 751 O O . ASP A 1 91 ? -15.438 -1.408 3.662 1.00 95.75 91 ASP A O 1
ATOM 755 N N . LEU A 1 92 ? -13.378 -2.166 4.185 1.00 94.44 92 LEU A N 1
ATOM 756 C CA . LEU A 1 92 ? -13.447 -1.896 5.626 1.00 94.44 92 LEU A CA 1
ATOM 757 C C . LEU A 1 92 ? -13.870 -0.454 5.924 1.00 94.44 92 LEU A C 1
ATOM 759 O O . LEU A 1 92 ? -14.754 -0.242 6.758 1.00 94.44 92 LEU A O 1
ATOM 763 N N . LEU A 1 93 ? -13.256 0.515 5.240 1.00 94.94 93 LEU A N 1
ATOM 764 C CA . LEU A 1 93 ? -13.534 1.941 5.397 1.00 94.94 93 LEU A CA 1
ATOM 765 C C . LEU A 1 93 ? -14.957 2.296 4.943 1.00 94.94 93 LEU A C 1
ATOM 767 O O . LEU A 1 93 ? -15.659 3.021 5.644 1.00 94.94 93 LEU A O 1
ATOM 771 N N . ARG A 1 94 ? -15.401 1.783 3.789 1.00 95.31 94 ARG A N 1
ATOM 772 C CA . ARG A 1 94 ? -16.716 2.103 3.202 1.00 95.31 94 ARG A CA 1
ATOM 773 C C . ARG A 1 94 ? -17.888 1.530 3.982 1.00 95.31 94 ARG A C 1
ATOM 775 O O . ARG A 1 94 ? -18.939 2.160 4.038 1.00 95.31 94 ARG A O 1
ATOM 782 N N . ILE A 1 95 ? -17.724 0.333 4.537 1.00 95.38 95 ILE A N 1
ATOM 783 C CA . ILE A 1 95 ? -18.777 -0.368 5.286 1.00 95.38 95 ILE A CA 1
ATOM 784 C C . ILE A 1 95 ? -18.608 -0.224 6.806 1.00 95.38 95 ILE A C 1
ATOM 786 O O . ILE A 1 95 ? -19.276 -0.928 7.560 1.00 95.38 95 ILE A O 1
ATOM 790 N N . GLU A 1 96 ? -17.696 0.653 7.240 1.00 92.69 96 GLU A N 1
ATOM 791 C CA . GLU A 1 96 ? -17.393 0.976 8.640 1.00 92.69 96 GLU A CA 1
ATOM 792 C C . GLU A 1 96 ? -17.136 -0.259 9.525 1.00 92.69 96 GLU A C 1
ATOM 794 O O . GLU A 1 96 ? -17.516 -0.329 10.695 1.00 92.69 96 GLU A O 1
ATOM 799 N N . ARG A 1 97 ? -16.455 -1.266 8.967 1.00 93.12 97 ARG A N 1
ATOM 800 C CA . ARG A 1 97 ? -16.180 -2.556 9.622 1.00 93.12 97 ARG A CA 1
ATOM 801 C C . ARG A 1 97 ? -14.890 -2.535 10.442 1.00 93.12 97 ARG A C 1
ATOM 803 O O . ARG A 1 97 ? -13.987 -3.352 10.276 1.00 93.12 97 ARG A O 1
ATOM 810 N N . TRP A 1 98 ? -14.840 -1.608 11.385 1.00 92.75 98 TRP A N 1
ATOM 811 C CA . TRP A 1 98 ? -13.665 -1.291 12.195 1.00 92.75 98 TRP A CA 1
ATOM 812 C C . TRP A 1 98 ? -13.090 -2.449 13.022 1.00 92.75 98 TRP A C 1
ATOM 814 O O . TRP A 1 98 ? -11.899 -2.451 13.319 1.00 92.75 98 TRP A O 1
ATOM 824 N N . VAL A 1 99 ? -13.898 -3.465 13.334 1.00 91.12 99 VAL A N 1
ATOM 825 C CA . VAL A 1 99 ? -13.459 -4.683 14.042 1.00 91.12 99 VAL A CA 1
ATOM 826 C C . VAL A 1 99 ? -12.308 -5.395 13.311 1.00 91.12 99 VAL A C 1
ATOM 828 O O . VAL A 1 99 ? -11.439 -5.970 13.959 1.00 91.12 99 VAL A O 1
ATOM 831 N N . TYR A 1 100 ? -12.245 -5.303 11.978 1.00 92.44 100 TYR A N 1
ATOM 832 C CA . TYR A 1 100 ? -11.194 -5.933 11.166 1.00 92.44 100 TYR A CA 1
ATOM 833 C C . TYR A 1 100 ? -9.958 -5.043 10.952 1.00 92.44 100 TYR A C 1
ATOM 835 O O . TYR A 1 100 ? -9.028 -5.428 10.236 1.00 92.44 100 TYR A O 1
ATOM 843 N N . LEU A 1 101 ? -9.920 -3.844 11.548 1.00 92.69 101 LEU A N 1
ATOM 844 C CA . LEU A 1 101 ? -8.827 -2.896 11.327 1.00 92.69 101 LEU A CA 1
ATOM 845 C C . LEU A 1 101 ? -7.511 -3.444 11.881 1.00 92.69 101 LEU A C 1
ATOM 847 O O . LEU A 1 101 ? -6.504 -3.427 11.180 1.00 92.69 101 LEU A O 1
ATOM 851 N N . ALA A 1 102 ? -7.531 -4.000 13.094 1.00 92.00 102 ALA A N 1
ATOM 852 C CA . ALA A 1 102 ? -6.344 -4.580 13.720 1.00 92.00 102 ALA A CA 1
ATOM 853 C C . ALA A 1 102 ? -5.762 -5.746 12.898 1.00 92.00 102 ALA A C 1
ATOM 855 O O . ALA A 1 102 ? -4.552 -5.817 12.691 1.00 92.00 102 ALA A O 1
ATOM 856 N N . GLU A 1 103 ? -6.616 -6.625 12.366 1.00 92.56 103 GLU A N 1
ATOM 857 C CA . GLU A 1 103 ? -6.205 -7.727 11.484 1.00 92.56 103 GLU A CA 1
ATOM 858 C C . GLU A 1 103 ? -5.575 -7.215 10.180 1.00 92.56 103 GLU A C 1
ATOM 860 O O . GLU A 1 103 ? -4.510 -7.681 9.756 1.00 92.56 103 GLU A O 1
ATOM 865 N N . SER A 1 104 ? -6.189 -6.193 9.579 1.00 93.25 104 SER A N 1
ATOM 866 C CA . SER A 1 104 ? -5.670 -5.545 8.372 1.00 93.25 104 SER A CA 1
ATOM 867 C C . SER A 1 104 ? -4.311 -4.887 8.631 1.00 93.25 104 SER A C 1
ATOM 869 O O . SER A 1 104 ? -3.393 -5.019 7.821 1.00 93.25 104 SER A O 1
ATOM 871 N N . MET A 1 105 ? -4.147 -4.230 9.784 1.00 93.94 105 MET A N 1
ATOM 872 C CA . MET A 1 105 ? -2.882 -3.629 10.210 1.00 93.94 10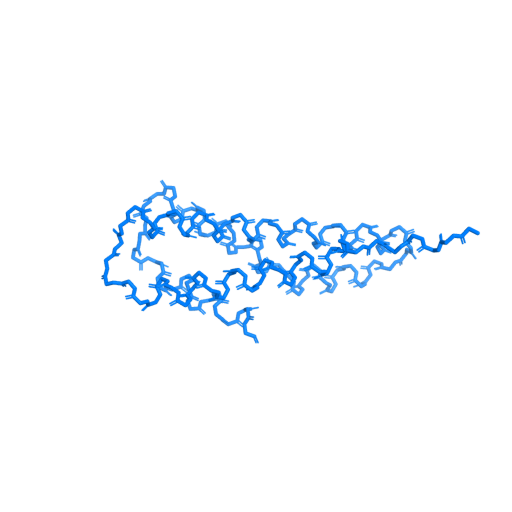5 MET A CA 1
ATOM 873 C C . MET A 1 105 ? -1.791 -4.682 10.419 1.00 93.94 105 MET A C 1
ATOM 875 O O . MET A 1 105 ? -0.689 -4.506 9.908 1.00 93.94 105 MET A O 1
ATOM 879 N N . MET A 1 106 ? -2.082 -5.790 11.111 1.00 93.62 106 MET A N 1
ATOM 880 C CA . MET A 1 106 ? -1.122 -6.887 11.305 1.00 93.62 106 MET A CA 1
ATOM 881 C C . MET A 1 106 ? -0.645 -7.466 9.970 1.00 93.62 106 MET A C 1
ATOM 883 O O . MET A 1 106 ? 0.554 -7.666 9.768 1.00 93.62 106 MET A O 1
ATOM 887 N N . THR A 1 107 ? -1.567 -7.662 9.028 1.00 94.38 107 THR A N 1
ATOM 888 C CA . THR A 1 107 ? -1.218 -8.131 7.683 1.00 94.38 107 THR A CA 1
ATOM 889 C C . THR A 1 107 ? -0.352 -7.112 6.935 1.00 94.38 107 THR A C 1
ATOM 891 O O . THR A 1 107 ? 0.622 -7.488 6.281 1.00 94.38 107 THR A O 1
ATOM 894 N N . LEU A 1 108 ? -0.656 -5.814 7.050 1.00 93.50 108 LEU A N 1
ATOM 895 C CA . LEU A 1 108 ? 0.158 -4.750 6.455 1.00 93.50 108 LEU A CA 1
ATOM 896 C C . LEU A 1 108 ? 1.569 -4.694 7.057 1.00 93.50 108 LEU A C 1
ATOM 898 O O . LEU A 1 108 ? 2.532 -4.580 6.301 1.00 93.50 108 LEU A O 1
ATOM 902 N N . TYR A 1 109 ? 1.721 -4.840 8.376 1.00 92.12 109 TYR A N 1
ATOM 903 C CA . TYR A 1 109 ? 3.038 -4.891 9.020 1.00 92.12 109 TYR A CA 1
ATOM 904 C C . TYR A 1 109 ? 3.925 -5.999 8.443 1.00 92.12 109 TYR A C 1
ATOM 906 O O . TYR A 1 109 ? 5.092 -5.745 8.151 1.00 92.12 109 TYR A O 1
ATOM 914 N N . GLY A 1 110 ? 3.370 -7.191 8.204 1.00 91.31 110 GLY A N 1
ATOM 915 C CA . GLY A 1 110 ? 4.116 -8.314 7.625 1.00 91.31 110 GLY A CA 1
ATOM 916 C C . GLY A 1 110 ? 4.591 -8.100 6.181 1.00 91.31 110 GLY A C 1
ATOM 917 O O . GLY A 1 110 ? 5.517 -8.777 5.747 1.00 91.31 110 GLY A O 1
ATOM 918 N N . ASN A 1 111 ? 3.983 -7.169 5.438 1.00 89.56 111 ASN A N 1
ATOM 919 C CA . ASN A 1 111 ? 4.334 -6.880 4.041 1.00 89.56 111 ASN A CA 1
ATOM 920 C C . ASN A 1 111 ? 5.195 -5.616 3.864 1.00 89.56 111 ASN A C 1
ATOM 922 O O . ASN A 1 111 ? 5.798 -5.426 2.806 1.00 89.56 111 ASN A O 1
ATOM 926 N N . VAL A 1 112 ? 5.206 -4.727 4.862 1.00 84.56 112 VAL A N 1
ATOM 927 C CA . VAL A 1 112 ? 5.904 -3.429 4.819 1.00 84.56 112 VAL A CA 1
ATOM 928 C C . VAL A 1 112 ? 7.229 -3.454 5.596 1.00 84.56 112 VAL A C 1
ATOM 930 O O . VAL A 1 112 ? 8.102 -2.634 5.303 1.00 84.56 112 VAL A O 1
ATOM 933 N N . SER A 1 113 ? 7.373 -4.378 6.557 1.00 64.25 113 SER A N 1
ATOM 934 C CA . SER A 1 113 ? 8.637 -4.702 7.242 1.00 64.25 113 SER A CA 1
ATOM 935 C C . SER A 1 113 ? 9.688 -5.276 6.295 1.00 64.25 113 SER A C 1
ATOM 937 O O . SER A 1 113 ? 10.879 -5.106 6.641 1.00 64.25 113 SER A O 1
#

pLDDT: mean 93.53, std 7.51, range [55.59, 98.44]

Foldseek 3Di:
DDDDDDPDALVVQLLVLLVLLVVLLVVLVPDPDCDPVNLVSLVSNLVSLVSNVVSLVVVLVVCVVVVNNVVSVVSCVLSVVSVVLSVVSVVCSVVVVCVCVVVSSVSSVVSSD

Radius of gyration: 16.19 Å; chains: 1; bounding box: 43×33×46 Å

Secondary structure (DSSP, 8-state):
------S--HHHHHHHHHHHHHHHHHHHTT-SS--HHHHHHHHHHHHHHHHHHHHHHHHHHHHHTTT-HHHHHHHHHHHHHHHHHHHHHHHHHHTT-GGGHHHHHHHHHHHH-

Sequence (113 aa):
MSRVINTNSPGKRRNAHLRTIAEILRRLSQEQEINQESKDMVAMLVFCLRGIEGTVEESMVAWEKRGYWKKSDEFQQKWWWASLLSKSVDDLLRIERWVYLAESMMTLYGNVS

=== Feature glossary ===
Feature key, reading from the visual/contextual features back to the raw sequence:

Rendered structure images. Structure images are PyMOL renders from six orthogonal camera directions. Cartoon representation draws helices as coils and strands as arrows; sticks shows the backbone as bonds; surface shows the solvent-excluded envelope. Rainbow coloring maps sequence position to hue (blue→red, N→C); chain coloring assigns a distinct color per polypeptide.

Contact-map, Ramachandran, and PAE plots. Three diagnostic plots accompany the record. The Cα contact map visualizes the tertiary structure as a 2D adjacency matrix (8 Å cutoff, sequence-local contacts suppressed). The Ramachandran plot shows the distribution of backbone (φ, ψ) torsions, with points in the α and β basins reflecting secondary structure content. The PAE plot shows AlphaFold's inter-residue confidence as a color matrix.

InterPro / GO / CATH / organism. The annotation block draws on four external resources. InterPro: which protein families and domains the sequence belongs to. GO: standardized terms for what the protein does, what process it participates in, and where in the cell it acts. CATH: which structural fold it has in the CATH hierarchy. Organism: the species of origin.

Nearest PDB structures. Structural nearest neighbors (via Foldseek easy-search vs the PDB). Reported per hit: target PDB id, E-value, and alignment TM-score. A TM-score above ~0.5 is the conventional threshold for 'same fold'.

Predicted aligned error. Predicted aligned error is AlphaFold's pairwise confidence. Unlike pLDDT (per-residue), PAE is per-residue-pair and captures whether two parts of the structure are correctly placed relative to each other. Units are ångströms of expected positional error.

Solvent-accessible surface area. SASA measures how much of the protein is reachable by solvent. It is computed by rolling a water-sized probe over the atomic surface and summing the exposed area (Å²). Per-residue SASA distinguishes core (buried, low SASA) from surface (exposed, high SASA) residues; total SASA is a whole-molecule size measure.

B-factor. Crystallographic B-factors measure how much each atom's electron density is smeared out, in Å². They rise in mobile loops and surface residues and fall in the buried interior. In AlphaFold models this column is repurposed to hold pLDDT instead.

pLDDT. For AlphaFold models, the B-factor field carries pLDDT — the model's own estimate of local accuracy on a 0–100 scale. Regions with pLDDT<50 should be treated as essentially unmodeled; they often correspond to intrinsically disordered segments.

Backbone torsions (φ/ψ). φ (phi) and ψ (psi) are the two rotatable backbone dihedrals per residue: φ is the C(i-1)–N–Cα–C torsion, ψ is the N–Cα–C–N(i+1) torsion, both in degrees on (−180°, 180°]. α-helical residues cluster near (−60°, −45°); β-strand residues near (−120°, +130°). A Ramachandran plot is simply a scatter of (φ, ψ) for every residue.

Radius of gyration, Cα contacts, bounding box. Radius of gyration (Rg) is the root-mean-square distance of Cα atoms from their centroid — a single number for overall size and compactness. A globular domain of N residues has Rg ≈ 2.2·N^0.38 Å; an extended or disordered chain has a much larger Rg. The Cα contact count is the number of residue pairs whose Cα atoms are within 8 Å and are more than four positions apart in sequence — a standard proxy for tertiary packing density. The bounding box is the smallest axis-aligned box enclosing all Cα atoms.

Secondary structure (3-state, P-SEA). Three-state secondary structure (P-SEA) collapses the eight DSSP classes into helix (a), strand (b), and coil (c). P-SEA assigns these from Cα geometry alone — distances and angles — without requiring backbone oxygens, so it works on any Cα trace.

Secondary structure (8-state, DSSP). Secondary structure is the local, repeating backbone conformation. DSSP classifies it into eight states by reading the hydrogen-bond network: three helix types (H, G, I), two β types (E, B), two non-regular types (T, S), and unstructured coil (-).

Foldseek 3Di. The Foldseek 3Di string encodes local tertiary geometry as a 20-letter alphabet — one character per residue — derived from the relative positions of nearby Cα atoms. Unlike the amino-acid sequence, 3Di is a direct function of the 3D structure, so two proteins with the same fold have similar 3Di strings even at low sequence identity.

mmCIF coordinates. Structure coordinates are given as an mmCIF _atom_site loop: one row per atom with element, residue name, chain id, sequence number, and x/y/z position in Å. Only the four main-chain atoms per residue are included here; side chains are omitted to keep the record compact.

Sequence. This is the polypeptide sequence — one letter per residue, N-terminus first. Length ranges from a few dozen residues for small domains to over a thousand for large multi-domain proteins.